Protein AF-A0A2M8AM22-F1 (afdb_monomer)

Radius of gyration: 15.18 Å; Cα contacts (8 Å, |Δi|>4): 333; chains: 1; bounding box: 46×27×34 Å

Mean predicted aligned error: 10.3 Å

Sequence (126 aa):
MGIKNMTTIVRGVGKVRIKGFAKFLSNSPNIDTPMGWNEFTFTGSDSMTSEITGYSVAISNDGNWLVMGAPGNANDDSQNLNRFWGAAYIFNWNGSDWIETQKLTNPLGNINSARYGYSVTINGDG

Solvent-accessible surface area (backbone atoms only — not comparable to full-atom values): 6970 Å² total; per-residue (Å²): 108,70,59,49,57,69,88,57,81,49,71,47,69,50,100,54,72,50,28,11,29,46,33,39,45,45,63,53,98,43,94,87,46,80,72,44,78,48,78,46,76,48,63,59,96,66,48,82,48,17,94,28,31,34,69,16,66,27,59,16,56,66,31,44,36,35,42,33,6,15,19,50,36,44,54,91,88,38,94,51,82,86,29,20,26,13,23,29,34,34,30,38,54,78,57,89,52,76,40,79,77,47,80,45,60,48,92,91,47,92,42,75,68,59,28,27,25,58,72,54,78,55,51,66,87,95

Structure (mmCIF, N/CA/C/O backbone):
data_AF-A0A2M8AM22-F1
#
_entry.id   AF-A0A2M8AM22-F1
#
loop_
_atom_site.group_PDB
_atom_site.id
_atom_site.type_symbol
_atom_site.label_atom_id
_atom_site.label_alt_id
_atom_site.label_comp_id
_atom_site.label_asym_id
_atom_site.label_entity_id
_atom_site.label_seq_id
_atom_site.pdbx_PDB_ins_code
_atom_site.Cartn_x
_atom_site.Cartn_y
_atom_site.Cartn_z
_atom_site.occupancy
_atom_site.B_iso_or_equiv
_atom_site.auth_seq_id
_atom_site.auth_comp_id
_atom_site.auth_asym_id
_atom_site.auth_atom_id
_atom_site.pdbx_PDB_model_num
ATOM 1 N N . MET A 1 1 ? -7.739 -1.539 18.708 1.00 49.41 1 MET A N 1
ATOM 2 C CA . MET A 1 1 ? -9.023 -1.114 18.097 1.00 49.41 1 MET A CA 1
ATOM 3 C C . MET A 1 1 ? -8.818 -1.120 16.588 1.00 49.41 1 MET A C 1
ATOM 5 O O . MET A 1 1 ? -8.136 -0.236 16.098 1.00 49.41 1 MET A O 1
ATOM 9 N N . GLY A 1 2 ? -9.274 -2.163 15.883 1.00 46.47 2 GLY A N 1
ATOM 10 C CA . GLY A 1 2 ? -9.184 -2.212 14.415 1.00 46.47 2 GLY A CA 1
ATOM 11 C C . GLY A 1 2 ? -10.069 -1.124 13.812 1.00 46.47 2 GLY A C 1
ATOM 12 O O . GLY A 1 2 ? -11.165 -0.874 14.322 1.00 46.47 2 GLY A O 1
ATOM 13 N N . ILE A 1 3 ? -9.573 -0.425 12.797 1.00 55.66 3 ILE A N 1
ATOM 14 C CA . ILE A 1 3 ? -10.211 0.781 12.259 1.00 55.66 3 ILE A CA 1
ATOM 15 C C . ILE A 1 3 ? -11.335 0.353 11.308 1.00 55.66 3 ILE A C 1
ATOM 17 O O . ILE A 1 3 ? -11.172 0.345 10.094 1.00 55.66 3 ILE A O 1
ATOM 21 N N . LYS A 1 4 ? -12.476 -0.063 11.864 1.00 48.16 4 LYS A N 1
ATOM 22 C CA . LYS A 1 4 ? -13.653 -0.475 11.085 1.00 48.16 4 LYS A CA 1
ATOM 23 C C . LYS A 1 4 ? -14.376 0.738 10.484 1.00 48.16 4 LYS A C 1
ATOM 25 O O . LYS A 1 4 ? -14.506 1.764 11.149 1.00 48.16 4 LYS A O 1
ATOM 30 N N . ASN A 1 5 ? -14.934 0.564 9.282 1.00 45.91 5 ASN A N 1
ATOM 31 C CA . ASN A 1 5 ? -15.826 1.502 8.581 1.00 45.91 5 ASN A CA 1
ATOM 32 C C . ASN A 1 5 ? -15.180 2.844 8.194 1.00 45.91 5 ASN A C 1
ATOM 34 O O . ASN A 1 5 ? -15.493 3.892 8.758 1.00 45.91 5 ASN A O 1
ATOM 38 N N . MET A 1 6 ? -14.301 2.810 7.196 1.00 52.88 6 MET A N 1
ATOM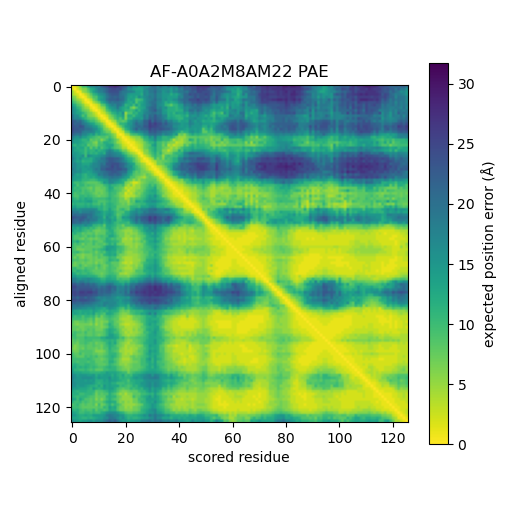 39 C CA . MET A 1 6 ? -13.664 3.995 6.630 1.00 52.88 6 MET A CA 1
ATOM 40 C C . MET A 1 6 ? -14.327 4.456 5.325 1.00 52.88 6 MET A C 1
ATOM 42 O O . MET A 1 6 ? -14.424 3.684 4.378 1.00 52.88 6 MET A O 1
ATOM 46 N N . THR A 1 7 ? -14.697 5.739 5.245 1.00 45.72 7 THR A N 1
ATOM 47 C CA . THR A 1 7 ? -15.311 6.340 4.040 1.00 45.72 7 THR A CA 1
ATOM 48 C C . THR A 1 7 ? -14.306 7.105 3.159 1.00 45.72 7 THR A C 1
ATOM 50 O O . THR A 1 7 ? -14.541 7.245 1.963 1.00 45.72 7 THR A O 1
ATOM 53 N N . THR A 1 8 ? -13.160 7.562 3.697 1.00 44.81 8 THR A N 1
ATOM 54 C CA . THR A 1 8 ? -12.187 8.375 2.931 1.00 44.81 8 THR A CA 1
ATOM 55 C C . THR A 1 8 ? -10.751 8.227 3.443 1.00 44.81 8 THR A C 1
ATOM 57 O O . THR A 1 8 ? -10.481 8.514 4.607 1.00 44.81 8 THR A O 1
ATOM 60 N N . ILE A 1 9 ? -9.817 7.862 2.557 1.00 54.12 9 ILE A N 1
ATOM 61 C CA . ILE A 1 9 ? -8.362 7.897 2.795 1.00 54.12 9 ILE A CA 1
ATOM 62 C C . ILE A 1 9 ? -7.810 9.215 2.236 1.00 54.12 9 ILE A C 1
ATOM 64 O O . ILE A 1 9 ? -7.908 9.458 1.033 1.00 54.12 9 ILE A O 1
ATOM 68 N N . VAL A 1 10 ? -7.193 10.051 3.078 1.00 51.50 10 VAL A N 1
ATOM 69 C CA . VAL A 1 10 ? -6.442 11.238 2.617 1.00 51.50 10 VAL A CA 1
ATOM 70 C C . VAL A 1 10 ? -4.942 10.950 2.700 1.00 51.50 10 VAL A C 1
ATOM 72 O O . VAL A 1 10 ? -4.440 10.521 3.741 1.00 51.50 10 VAL A O 1
ATOM 75 N N . ARG A 1 11 ? -4.242 11.162 1.579 1.00 57.81 11 ARG A N 1
ATOM 76 C CA . ARG A 1 11 ? -2.803 10.907 1.395 1.00 57.81 11 ARG A CA 1
ATOM 77 C C . ARG A 1 11 ? -1.979 12.149 1.747 1.00 57.81 11 ARG A C 1
ATOM 79 O O . ARG A 1 11 ? -2.452 13.269 1.555 1.00 57.81 11 ARG A O 1
ATOM 86 N N . GLY A 1 12 ? -0.728 11.964 2.165 1.00 48.22 12 GLY A N 1
ATOM 87 C CA . GLY A 1 12 ? 0.272 13.032 2.120 1.00 48.22 12 GLY A CA 1
ATOM 88 C C . GLY A 1 12 ? 1.656 12.634 2.641 1.00 48.22 12 GLY A C 1
ATOM 89 O O . GLY A 1 12 ? 1.900 11.484 3.003 1.00 48.22 12 GLY A O 1
ATOM 90 N N . VAL A 1 13 ? 2.568 13.610 2.638 1.00 51.78 13 VAL A N 1
ATOM 91 C CA . VAL A 1 13 ? 3.988 13.463 2.999 1.00 51.78 13 VAL A CA 1
ATOM 92 C C . VAL A 1 13 ? 4.247 14.144 4.349 1.00 51.78 13 VAL A C 1
ATOM 94 O O . VAL A 1 13 ? 3.898 15.313 4.531 1.00 51.78 13 VAL A O 1
ATOM 97 N N . GLY A 1 14 ? 4.812 13.418 5.321 1.00 41.84 14 GLY A N 1
ATOM 98 C CA . GLY A 1 14 ? 5.080 13.939 6.668 1.00 41.84 14 GLY A CA 1
ATOM 99 C C . GLY A 1 14 ? 6.285 14.893 6.738 1.00 41.84 14 GLY A C 1
ATOM 100 O O . GLY A 1 14 ? 7.147 14.898 5.865 1.00 41.84 14 GLY A O 1
ATOM 101 N N . LYS A 1 15 ? 6.399 15.676 7.828 1.00 37.91 15 LYS A N 1
ATOM 102 C CA . LYS A 1 15 ? 7.525 16.612 8.087 1.00 37.91 15 LYS A CA 1
ATOM 103 C C . LYS A 1 15 ? 8.903 15.933 8.228 1.00 37.91 15 LYS A C 1
ATOM 105 O O . LYS A 1 15 ? 9.923 16.616 8.178 1.00 37.91 15 LYS A O 1
ATOM 110 N N . VAL A 1 16 ? 8.949 14.611 8.410 1.00 36.56 16 VAL A N 1
ATOM 111 C CA . VAL A 1 16 ? 10.180 13.807 8.464 1.00 36.56 16 VAL A CA 1
ATOM 112 C C . VAL A 1 16 ? 10.315 13.063 7.138 1.00 36.56 16 VAL A C 1
ATOM 114 O O . VAL A 1 16 ? 9.445 12.265 6.798 1.00 36.56 16 VAL A O 1
ATOM 117 N N . ARG A 1 17 ? 11.415 13.315 6.413 1.00 41.50 17 ARG A N 1
ATOM 118 C CA . ARG A 1 17 ? 11.651 12.942 5.001 1.00 41.50 17 ARG A CA 1
ATOM 119 C C . ARG A 1 17 ? 11.703 11.435 4.679 1.00 41.50 17 ARG A C 1
ATOM 121 O O . ARG A 1 17 ? 12.170 11.064 3.602 1.00 41.50 17 ARG A O 1
ATOM 128 N N . ILE A 1 18 ? 11.189 10.569 5.550 1.00 45.81 18 ILE A N 1
ATOM 129 C CA . ILE A 1 18 ? 11.243 9.105 5.408 1.00 45.81 18 ILE A CA 1
ATOM 130 C C . ILE A 1 18 ? 9.862 8.433 5.563 1.00 45.81 18 ILE A C 1
ATOM 132 O O . ILE A 1 18 ? 9.754 7.233 5.355 1.00 45.81 18 ILE A O 1
ATOM 136 N N . LYS A 1 19 ? 8.788 9.166 5.910 1.00 51.66 19 LYS A N 1
ATOM 137 C CA . LYS A 1 19 ? 7.494 8.547 6.260 1.00 51.66 19 LYS A CA 1
ATOM 138 C C . LYS A 1 19 ? 6.331 9.013 5.376 1.00 51.66 19 LYS A C 1
ATOM 140 O O . LYS A 1 19 ? 6.087 10.216 5.264 1.00 51.66 19 LYS A O 1
ATOM 145 N N . GLY A 1 20 ? 5.594 8.059 4.803 1.00 55.34 20 GLY A N 1
ATOM 146 C CA . GLY A 1 20 ? 4.268 8.294 4.225 1.00 55.34 20 GLY A CA 1
ATOM 147 C C . GLY A 1 20 ? 3.200 8.278 5.323 1.00 55.34 20 GLY A C 1
ATOM 148 O O . GLY A 1 20 ? 3.385 7.655 6.369 1.00 55.34 20 GLY A O 1
ATOM 149 N N . PHE A 1 21 ? 2.074 8.961 5.131 1.00 58.88 21 PHE A N 1
ATOM 150 C CA . PHE A 1 21 ? 0.958 8.872 6.077 1.00 58.88 21 PHE A CA 1
ATOM 151 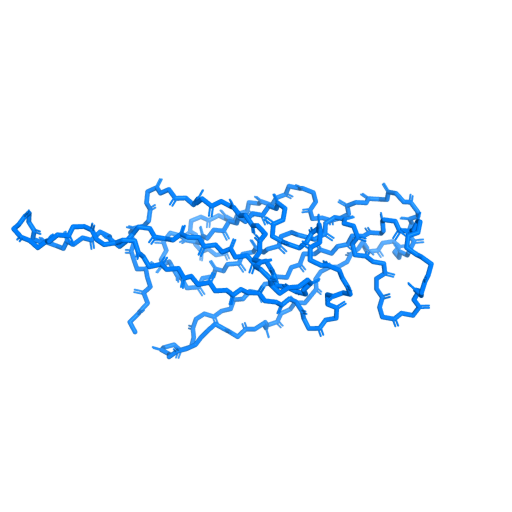C C . PHE A 1 21 ? -0.355 8.548 5.374 1.00 58.88 21 PHE A C 1
ATOM 153 O O . PHE A 1 21 ? -0.579 8.925 4.222 1.00 58.88 21 PHE A O 1
ATOM 160 N N . ALA A 1 22 ? -1.239 7.873 6.104 1.00 61.38 22 ALA A N 1
ATOM 161 C CA . ALA A 1 22 ? -2.630 7.712 5.727 1.00 61.38 22 ALA A CA 1
ATOM 162 C C . ALA A 1 22 ? -3.505 8.263 6.857 1.00 61.38 22 ALA A C 1
ATOM 164 O O . ALA A 1 22 ? -3.351 7.915 8.030 1.00 61.38 22 ALA A O 1
ATOM 165 N N . LYS A 1 23 ? -4.408 9.176 6.497 1.00 61.31 23 LYS A N 1
ATOM 166 C CA . LYS A 1 23 ? -5.412 9.711 7.417 1.00 61.31 23 LYS A CA 1
ATOM 167 C C . LYS A 1 23 ? -6.697 8.934 7.263 1.00 61.31 23 LYS A C 1
ATOM 169 O O . LYS A 1 23 ? -7.185 8.751 6.146 1.00 61.31 23 LYS A O 1
ATOM 174 N N . PHE A 1 24 ? -7.238 8.532 8.401 1.00 62.16 24 PHE A N 1
ATOM 175 C CA . PHE A 1 24 ? -8.430 7.721 8.493 1.00 62.16 24 PHE A CA 1
ATOM 176 C C . PHE A 1 24 ? -9.492 8.462 9.300 1.00 62.16 24 PHE A C 1
ATOM 178 O O . PHE A 1 24 ? -9.237 8.920 10.416 1.00 62.16 24 PHE A O 1
ATOM 185 N N . LEU A 1 25 ? -10.693 8.593 8.740 1.00 58.69 25 LEU A N 1
ATOM 186 C CA . LEU A 1 25 ? -11.848 9.052 9.503 1.00 58.69 25 LEU A CA 1
ATOM 187 C C . LEU A 1 25 ? -12.385 7.865 10.299 1.00 58.69 25 LEU A C 1
ATOM 189 O O . LEU A 1 25 ? -12.766 6.857 9.705 1.00 58.69 25 LEU A O 1
ATOM 193 N N . SER A 1 26 ? -12.412 7.974 11.627 1.00 55.34 26 SER A N 1
ATOM 194 C CA . SER A 1 26 ? -13.137 6.991 12.434 1.00 55.34 26 SER A CA 1
ATOM 195 C C . SER A 1 26 ? -14.629 7.304 12.382 1.00 55.34 26 SER A C 1
ATOM 197 O O . SER A 1 26 ? -15.048 8.387 12.796 1.00 55.34 26 SER A O 1
ATOM 199 N N . ASN A 1 27 ? -15.432 6.368 11.871 1.00 52.25 27 ASN A N 1
ATOM 200 C CA . ASN A 1 27 ? -16.876 6.434 12.052 1.00 52.25 27 ASN A CA 1
ATOM 201 C C . ASN A 1 27 ? -17.183 6.206 13.529 1.00 52.25 27 ASN A C 1
ATOM 203 O O . ASN A 1 27 ? -16.791 5.184 14.098 1.00 52.25 27 ASN A O 1
ATOM 207 N N . SER A 1 28 ? -17.897 7.147 14.140 1.00 51.47 28 SER A N 1
ATOM 208 C CA . SER A 1 28 ? -18.405 6.931 15.483 1.00 51.47 28 SER A CA 1
ATOM 209 C C . SER A 1 28 ? -19.770 6.242 15.423 1.00 51.47 28 SER A C 1
ATOM 211 O O . SER A 1 28 ? -20.616 6.666 14.635 1.00 51.47 28 SER A O 1
ATOM 213 N N . PRO A 1 29 ? -20.029 5.198 16.232 1.00 53.91 29 PRO A N 1
ATOM 214 C CA . PRO A 1 29 ? -21.333 4.535 16.261 1.00 53.91 29 PRO A CA 1
ATOM 215 C C . PRO A 1 29 ? -22.457 5.428 16.815 1.00 53.91 29 PRO A C 1
ATOM 217 O O . PRO A 1 29 ? -23.623 5.077 16.669 1.00 53.91 29 PRO A O 1
ATOM 220 N N . ASN A 1 30 ? -22.125 6.574 17.425 1.00 51.88 30 ASN A N 1
A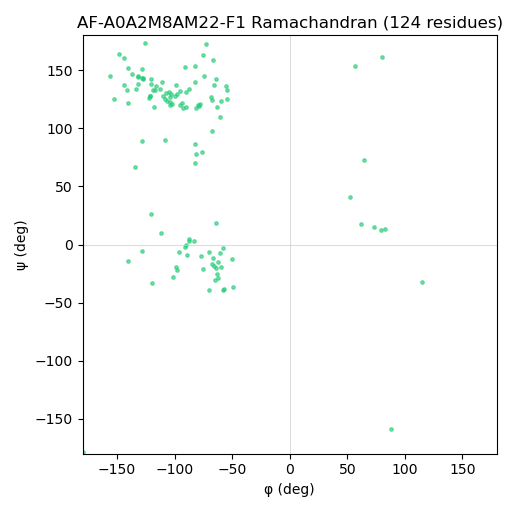TOM 221 C CA . ASN A 1 30 ? -23.079 7.551 17.946 1.00 51.88 30 ASN A CA 1
ATOM 222 C C . ASN A 1 30 ? -22.917 8.908 17.247 1.00 51.88 30 ASN A C 1
ATOM 224 O O . ASN A 1 30 ? -21.810 9.443 17.166 1.00 51.88 30 ASN A O 1
ATOM 228 N N . ILE A 1 31 ? -24.036 9.498 16.816 1.00 55.94 31 ILE A N 1
ATOM 229 C CA . ILE A 1 31 ? -24.070 10.811 16.148 1.00 55.94 31 ILE A CA 1
ATOM 230 C C . ILE A 1 31 ? -23.599 11.965 17.055 1.00 55.94 31 ILE A C 1
ATOM 232 O O . ILE A 1 31 ? -23.147 12.990 16.556 1.00 55.94 31 ILE A O 1
ATOM 236 N N . ASP A 1 32 ? -23.620 11.757 18.377 1.00 56.78 32 ASP A N 1
ATOM 237 C CA . ASP A 1 32 ? -23.218 12.743 19.393 1.00 56.78 32 ASP A CA 1
ATOM 238 C C . ASP A 1 32 ? -21.726 12.696 19.755 1.00 56.78 32 ASP A C 1
ATOM 240 O O . ASP A 1 32 ? -21.213 13.559 20.468 1.00 56.78 32 ASP A O 1
ATOM 244 N N . THR A 1 33 ? -21.002 11.685 19.277 1.00 56.94 33 THR A N 1
ATOM 245 C CA . THR A 1 33 ? -19.546 11.602 19.452 1.00 56.94 33 THR A CA 1
ATOM 246 C C . THR A 1 33 ? -18.860 12.206 18.230 1.00 56.94 33 THR A C 1
ATOM 248 O O . THR A 1 33 ? -19.104 11.722 17.122 1.00 56.94 33 THR A O 1
ATOM 251 N N . PRO A 1 34 ? -18.009 13.239 18.393 1.00 55.03 34 PRO A N 1
ATOM 252 C CA . PRO A 1 34 ? -17.371 13.907 17.267 1.00 55.03 34 PRO A CA 1
ATOM 253 C C . PRO A 1 34 ? -16.630 12.906 16.381 1.00 55.03 34 PRO A C 1
ATOM 255 O O . PRO A 1 34 ? -15.772 12.161 16.856 1.00 55.03 34 PRO A O 1
ATOM 258 N N . MET A 1 35 ? -16.952 12.904 15.087 1.00 61.62 35 MET A N 1
ATOM 259 C CA . MET A 1 35 ? -16.180 12.171 14.089 1.00 61.62 35 MET A CA 1
ATOM 260 C C . MET A 1 35 ? -14.750 12.723 14.085 1.00 61.62 35 MET A C 1
ATOM 262 O O . MET A 1 35 ? -14.513 13.870 13.704 1.00 61.62 35 MET A O 1
ATOM 266 N N . GLY A 1 36 ? -13.806 11.919 14.570 1.00 61.22 36 GLY A N 1
ATOM 267 C CA . GLY A 1 36 ? -12.400 12.285 14.685 1.00 61.22 36 GLY A CA 1
ATOM 268 C C . GLY A 1 36 ? -11.577 11.740 13.524 1.00 61.22 36 GLY A C 1
ATOM 269 O O . GLY A 1 36 ? -11.727 10.578 13.127 1.00 61.22 36 GLY A O 1
ATOM 270 N N . TRP A 1 37 ? -10.675 12.569 13.000 1.00 61.03 37 TRP A N 1
ATOM 271 C CA . TRP A 1 37 ? -9.599 12.107 12.128 1.00 61.03 37 TRP A CA 1
ATOM 272 C C . TRP A 1 37 ? -8.502 11.478 12.980 1.00 61.03 37 TRP A C 1
ATOM 274 O O . TRP A 1 37 ? -7.906 12.154 13.817 1.00 61.03 37 TRP A O 1
ATOM 284 N N . ASN A 1 38 ? -8.209 10.205 12.732 1.00 64.75 38 ASN A N 1
ATOM 285 C CA . ASN A 1 38 ? -7.006 9.562 13.238 1.00 64.75 38 ASN A CA 1
ATOM 286 C C . ASN A 1 38 ? -5.948 9.575 12.130 1.00 64.75 38 ASN A C 1
ATOM 288 O O . ASN A 1 38 ? -6.210 9.195 10.987 1.00 64.75 38 ASN A O 1
ATOM 292 N N . GLU A 1 39 ? -4.745 10.032 12.457 1.00 67.56 39 GLU A N 1
ATOM 293 C CA . GLU A 1 39 ? -3.609 10.030 11.540 1.00 67.56 39 GLU A CA 1
ATOM 294 C C . GLU A 1 39 ? -2.687 8.868 11.894 1.00 67.56 39 GLU A C 1
ATOM 296 O O . GLU A 1 39 ? -2.168 8.801 13.006 1.00 67.56 39 GLU A O 1
ATOM 301 N N . PHE A 1 40 ? -2.473 7.963 10.939 1.00 68.75 40 PHE A N 1
ATOM 302 C CA . PHE A 1 40 ? -1.506 6.884 11.075 1.00 68.75 40 PHE A CA 1
ATOM 303 C C . PHE A 1 40 ? -0.367 7.109 10.089 1.00 68.75 40 PHE A C 1
ATOM 305 O O . PHE A 1 40 ? -0.561 7.428 8.914 1.00 68.75 40 PHE A O 1
ATOM 312 N N . THR A 1 41 ? 0.854 6.964 10.587 1.00 70.56 41 THR A N 1
ATOM 313 C CA . THR A 1 41 ? 2.060 7.088 9.774 1.00 70.56 41 THR A CA 1
ATOM 314 C C . THR A 1 41 ? 2.590 5.696 9.484 1.00 70.56 41 THR A C 1
ATOM 316 O O . THR A 1 41 ? 2.788 4.908 10.404 1.00 70.56 41 THR A O 1
ATOM 319 N N . PHE A 1 42 ? 2.849 5.418 8.213 1.00 71.69 42 PHE A N 1
ATOM 320 C CA . PHE A 1 42 ? 3.330 4.128 7.742 1.00 71.69 42 PHE A CA 1
ATOM 321 C C . PHE A 1 42 ? 4.669 4.330 7.047 1.00 71.69 42 PHE A C 1
ATOM 323 O O . PHE A 1 42 ? 4.924 5.334 6.379 1.00 71.69 42 PHE A O 1
ATOM 330 N N . THR A 1 43 ? 5.582 3.392 7.225 1.00 69.88 43 THR A N 1
ATOM 331 C CA . THR A 1 43 ? 6.899 3.461 6.598 1.00 69.88 43 THR A CA 1
ATOM 332 C C . THR A 1 43 ? 7.246 2.063 6.152 1.00 69.88 43 THR A C 1
ATOM 334 O O . THR A 1 43 ? 7.227 1.154 6.975 1.00 69.88 43 THR A O 1
ATOM 337 N N . GLY A 1 44 ? 7.496 1.902 4.853 1.00 67.44 44 GLY A N 1
ATOM 338 C CA . GLY A 1 44 ? 8.009 0.644 4.330 1.00 67.44 44 GLY A CA 1
ATOM 339 C C . GLY A 1 44 ? 9.397 0.366 4.901 1.00 67.44 44 GLY A C 1
ATOM 340 O O . GLY A 1 44 ? 10.184 1.303 5.059 1.00 67.44 44 GLY A O 1
ATOM 341 N N . SER A 1 45 ? 9.682 -0.898 5.195 1.00 75.19 45 SER A N 1
ATOM 342 C CA . SER A 1 45 ? 10.911 -1.377 5.843 1.00 75.19 45 SER A CA 1
ATOM 343 C C . SER A 1 45 ? 12.204 -0.842 5.213 1.00 75.19 45 SER A C 1
ATOM 345 O O . SER A 1 45 ? 13.130 -0.492 5.939 1.00 75.19 45 SER A O 1
ATOM 347 N N . ASP A 1 46 ? 12.233 -0.696 3.887 1.00 70.81 46 ASP A N 1
ATOM 348 C CA . ASP A 1 46 ? 13.362 -0.170 3.106 1.00 70.81 46 ASP A CA 1
ATOM 349 C C . ASP A 1 46 ? 12.994 1.084 2.289 1.00 70.81 46 ASP A C 1
ATOM 351 O O . ASP A 1 46 ? 13.555 1.377 1.229 1.00 70.81 46 ASP A O 1
ATOM 355 N N . SER A 1 47 ? 11.990 1.833 2.746 1.00 65.75 47 SER A N 1
ATOM 356 C CA . SER A 1 47 ? 11.570 3.071 2.092 1.00 65.75 47 SER A CA 1
ATOM 357 C C . SER A 1 47 ? 12.662 4.141 2.214 1.00 65.75 47 SER A C 1
ATOM 359 O O . SER A 1 47 ? 12.734 4.857 3.211 1.00 65.75 47 SER A O 1
ATOM 361 N N . MET A 1 48 ? 13.475 4.299 1.169 1.00 60.59 48 MET A N 1
ATOM 362 C CA . MET A 1 48 ? 14.608 5.233 1.174 1.00 60.59 48 MET A CA 1
ATOM 363 C C . MET A 1 48 ? 14.229 6.715 1.021 1.00 60.59 48 MET A C 1
ATOM 365 O O . MET A 1 48 ? 15.014 7.580 1.409 1.00 60.59 48 MET A O 1
ATOM 369 N N . THR A 1 49 ? 13.046 7.053 0.491 1.00 56.03 49 THR A N 1
ATOM 370 C CA . THR A 1 49 ? 12.616 8.455 0.336 1.00 56.03 49 THR A CA 1
ATOM 371 C C . THR A 1 49 ? 11.122 8.646 0.630 1.00 56.03 49 THR A C 1
ATOM 373 O O . THR A 1 49 ? 10.268 7.909 0.146 1.00 56.03 49 THR A O 1
ATOM 376 N N . SER A 1 50 ? 10.774 9.665 1.426 1.00 55.34 50 SER A N 1
ATOM 377 C CA . SER A 1 50 ? 9.362 10.029 1.697 1.00 55.34 50 SER A CA 1
ATOM 378 C C . SER A 1 50 ? 8.603 10.580 0.499 1.00 55.34 50 SER A C 1
ATOM 380 O O . SER A 1 50 ? 7.379 10.635 0.540 1.00 55.34 50 SER A O 1
ATOM 382 N N . GLU A 1 51 ? 9.299 11.007 -0.554 1.00 51.22 51 GLU A N 1
ATOM 383 C CA . GLU A 1 51 ? 8.681 11.715 -1.682 1.00 51.22 51 GLU A CA 1
ATOM 384 C C . GLU A 1 51 ? 7.783 10.806 -2.541 1.00 51.22 51 GLU A C 1
ATOM 386 O O . GLU A 1 51 ? 7.101 11.269 -3.451 1.00 51.22 51 GLU A O 1
ATOM 391 N N . ILE A 1 52 ? 7.768 9.503 -2.253 1.00 61.47 52 ILE A N 1
ATOM 392 C CA . ILE A 1 52 ? 7.193 8.467 -3.116 1.00 61.47 52 ILE A CA 1
ATOM 393 C C . ILE A 1 52 ? 6.445 7.369 -2.351 1.00 61.47 52 ILE A C 1
ATOM 395 O O . ILE A 1 52 ? 5.707 6.626 -2.986 1.00 61.47 52 ILE A O 1
ATOM 399 N N . THR A 1 53 ? 6.603 7.252 -1.030 1.00 64.56 53 THR A N 1
ATOM 400 C CA . THR A 1 53 ? 5.948 6.222 -0.203 1.00 64.56 53 THR A CA 1
ATOM 401 C C . THR A 1 53 ? 4.607 6.736 0.308 1.00 64.56 53 THR A C 1
ATOM 403 O O . THR A 1 53 ? 4.519 7.852 0.812 1.00 64.56 53 THR A O 1
ATOM 406 N N . GLY A 1 54 ? 3.542 5.944 0.159 1.00 70.44 54 GLY A N 1
ATOM 407 C CA . GLY A 1 54 ? 2.173 6.422 0.396 1.00 70.44 54 GLY A CA 1
ATOM 408 C C . GLY A 1 54 ? 1.574 7.159 -0.805 1.00 70.44 54 GLY A C 1
ATOM 409 O O . GLY A 1 54 ? 0.530 7.800 -0.674 1.00 70.44 54 GLY A O 1
ATOM 410 N N . TYR A 1 55 ? 2.203 7.051 -1.985 1.00 78.19 55 TYR A N 1
ATOM 411 C CA . TYR A 1 55 ? 1.683 7.619 -3.233 1.00 78.19 55 TYR A CA 1
ATOM 412 C C . TYR A 1 55 ? 0.288 7.082 -3.554 1.00 78.19 55 TYR A C 1
ATOM 414 O O . TYR A 1 55 ? -0.585 7.820 -4.011 1.00 78.19 55 TYR A O 1
ATOM 422 N N . SER A 1 56 ? 0.067 5.799 -3.272 1.00 83.44 56 SER A N 1
ATOM 423 C CA . SER A 1 56 ? -1.233 5.147 -3.323 1.00 8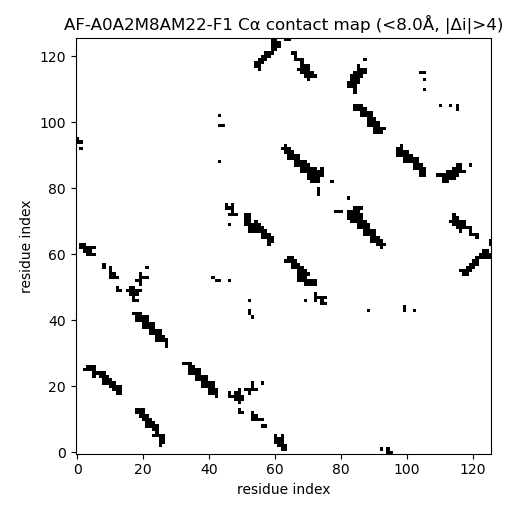3.44 56 SER A CA 1
ATOM 424 C C . SER A 1 56 ? -1.456 4.340 -2.046 1.00 83.44 56 SER A C 1
ATOM 426 O O . SER A 1 56 ? -0.509 3.817 -1.464 1.00 83.44 56 SER A O 1
ATOM 428 N N . VAL A 1 57 ? -2.697 4.303 -1.564 1.00 84.19 57 VAL A N 1
ATOM 429 C CA . VAL A 1 57 ? -3.078 3.569 -0.351 1.00 84.19 57 VAL A CA 1
ATOM 430 C C . VAL A 1 57 ? -4.471 2.989 -0.560 1.00 84.19 57 VAL A C 1
ATOM 432 O O . VAL A 1 57 ? -5.345 3.690 -1.077 1.00 84.19 57 VAL A O 1
ATOM 435 N N . ALA A 1 58 ? -4.665 1.740 -0.148 1.00 86.38 58 ALA A N 1
ATOM 436 C CA . ALA A 1 58 ? -5.955 1.066 -0.088 1.00 86.38 58 ALA A CA 1
ATOM 437 C C . ALA A 1 58 ? -6.064 0.289 1.231 1.00 86.38 58 ALA A C 1
ATOM 439 O O . ALA A 1 58 ? -5.055 -0.201 1.733 1.00 86.38 58 ALA A O 1
ATOM 440 N N . ILE A 1 59 ? -7.267 0.195 1.791 1.00 83.81 59 ILE A N 1
ATOM 441 C CA . ILE A 1 59 ? -7.555 -0.537 3.030 1.00 83.81 59 ILE A CA 1
ATOM 442 C C . ILE A 1 59 ? -8.714 -1.503 2.776 1.00 83.81 59 ILE A C 1
ATOM 444 O O . ILE A 1 59 ? -9.622 -1.169 2.011 1.00 83.81 59 ILE A O 1
ATOM 448 N N . SER A 1 60 ? -8.670 -2.692 3.373 1.00 85.94 60 SER A N 1
ATOM 449 C CA . SER A 1 60 ? -9.771 -3.655 3.318 1.00 85.94 60 SER A CA 1
ATOM 450 C C . SER A 1 60 ? -10.994 -3.125 4.069 1.00 85.94 60 SER A C 1
ATOM 452 O O . SER A 1 60 ? -10.894 -2.264 4.948 1.00 85.94 60 SER A O 1
ATOM 454 N N . ASN A 1 61 ? -12.172 -3.658 3.743 1.00 81.69 61 ASN A N 1
ATOM 455 C CA . ASN A 1 61 ? -13.432 -3.193 4.325 1.00 81.69 61 ASN A CA 1
ATOM 456 C C . ASN A 1 61 ? -13.515 -3.457 5.842 1.00 81.69 61 ASN A C 1
ATOM 458 O O . ASN A 1 61 ? -14.128 -2.693 6.589 1.00 81.69 61 ASN A O 1
ATOM 462 N N . ASP A 1 62 ? -12.865 -4.525 6.308 1.00 80.31 62 ASP A N 1
ATOM 463 C CA . ASP A 1 62 ? -12.756 -4.859 7.729 1.00 80.31 62 ASP A CA 1
ATOM 464 C C . ASP A 1 62 ? -11.728 -4.001 8.493 1.00 80.31 62 ASP A C 1
ATOM 466 O O . ASP A 1 62 ? -11.702 -4.034 9.727 1.00 80.31 62 ASP A O 1
ATOM 470 N N . GLY A 1 63 ? -10.919 -3.211 7.777 1.00 80.31 63 GLY A N 1
ATOM 471 C CA . GLY A 1 63 ? -9.897 -2.335 8.337 1.00 80.31 63 GLY A CA 1
ATOM 472 C C . GLY A 1 63 ? -8.660 -3.055 8.874 1.00 80.31 63 GLY A C 1
ATOM 473 O O . GLY A 1 63 ? -7.909 -2.445 9.636 1.00 80.31 63 GLY A O 1
ATOM 474 N N . ASN A 1 64 ? -8.452 -4.330 8.526 1.00 86.06 64 ASN A N 1
ATOM 475 C CA . ASN A 1 64 ? -7.330 -5.130 9.030 1.00 86.06 64 ASN A CA 1
ATOM 476 C C . ASN A 1 64 ? -6.148 -5.215 8.061 1.00 86.06 64 ASN A C 1
ATOM 478 O O . ASN A 1 64 ? -5.039 -5.519 8.498 1.00 86.06 64 ASN A O 1
ATOM 482 N N . TRP A 1 65 ? -6.362 -4.937 6.775 1.00 88.88 65 TRP A N 1
ATOM 483 C CA . TRP A 1 65 ? -5.328 -4.964 5.749 1.00 88.88 65 TRP A CA 1
ATOM 484 C C . TRP A 1 65 ? -5.178 -3.609 5.091 1.00 88.88 65 TRP A C 1
ATOM 486 O O . TRP A 1 65 ? -6.160 -2.955 4.748 1.00 88.88 65 TRP A O 1
ATOM 496 N N . LEU A 1 66 ? -3.933 -3.208 4.869 1.00 87.81 66 LEU A N 1
ATOM 497 C CA . LEU A 1 66 ? -3.598 -1.987 4.159 1.00 87.81 66 LEU A CA 1
ATOM 498 C C . LEU A 1 66 ? -2.512 -2.265 3.133 1.00 87.81 66 LEU A C 1
ATOM 500 O O . LEU A 1 66 ? -1.495 -2.878 3.444 1.00 87.81 66 LEU A O 1
ATOM 504 N N . VAL A 1 67 ? -2.704 -1.757 1.921 1.00 88.50 67 VAL A N 1
ATOM 505 C CA . VAL A 1 67 ? -1.687 -1.759 0.874 1.00 88.50 67 VAL A CA 1
ATOM 506 C C . VAL A 1 67 ? -1.217 -0.333 0.656 1.00 88.50 67 VAL A C 1
ATOM 508 O O . VAL A 1 67 ? -2.022 0.568 0.422 1.00 88.50 67 VAL A O 1
ATOM 511 N N . MET A 1 68 ? 0.094 -0.132 0.705 1.00 87.69 68 MET A N 1
ATOM 512 C CA . MET A 1 68 ? 0.750 1.145 0.465 1.00 87.69 68 MET A CA 1
ATOM 513 C C . MET A 1 68 ? 1.678 1.049 -0.739 1.00 87.69 68 MET A C 1
ATOM 515 O O . MET A 1 68 ? 2.660 0.317 -0.719 1.00 87.69 68 MET A O 1
ATOM 519 N N . GLY A 1 69 ? 1.408 1.836 -1.769 1.00 86.81 69 GLY A N 1
ATOM 520 C CA . GLY A 1 69 ? 2.270 1.977 -2.929 1.00 86.81 69 GLY A CA 1
ATOM 521 C C . GLY A 1 69 ? 3.422 2.956 -2.711 1.00 86.81 69 GLY A C 1
ATOM 522 O O . GLY A 1 69 ? 3.251 4.039 -2.139 1.00 86.81 69 GLY A O 1
ATOM 523 N N . ALA A 1 70 ? 4.589 2.578 -3.224 1.00 85.44 70 ALA A N 1
ATOM 524 C CA . ALA A 1 70 ? 5.819 3.354 -3.239 1.00 85.44 70 ALA A CA 1
ATOM 525 C C . ALA A 1 70 ? 6.488 3.302 -4.631 1.00 85.44 70 ALA A C 1
ATOM 527 O O . ALA A 1 70 ? 7.568 2.727 -4.776 1.00 85.44 70 ALA A O 1
ATOM 528 N N . PRO A 1 71 ? 5.876 3.884 -5.684 1.00 84.94 71 PRO A N 1
ATOM 529 C CA . PRO A 1 71 ? 6.325 3.756 -7.075 1.00 84.94 71 PRO A CA 1
ATOM 530 C C . PRO A 1 71 ? 7.732 4.265 -7.357 1.00 84.94 71 PRO A C 1
ATOM 532 O O . PRO A 1 71 ? 8.315 3.907 -8.375 1.00 84.94 71 PRO A O 1
ATOM 535 N N . GLY A 1 72 ? 8.291 5.109 -6.500 1.00 78.25 72 GLY A N 1
ATOM 536 C CA . GLY A 1 72 ? 9.657 5.557 -6.698 1.00 78.25 72 GLY A CA 1
ATOM 537 C C . GLY A 1 72 ? 10.718 4.705 -6.012 1.00 78.25 72 GLY A C 1
ATOM 538 O O . GLY A 1 72 ? 11.885 5.069 -6.108 1.00 78.25 72 GLY A O 1
ATOM 539 N N . ASN A 1 73 ? 10.344 3.657 -5.262 1.00 77.44 73 ASN A N 1
ATOM 540 C CA . ASN A 1 73 ? 11.311 2.997 -4.396 1.00 77.44 73 ASN A CA 1
ATOM 541 C C . ASN A 1 73 ? 12.347 2.270 -5.262 1.00 77.44 73 ASN A C 1
ATOM 543 O O . ASN A 1 73 ? 11.993 1.500 -6.154 1.00 77.44 73 ASN A O 1
ATOM 547 N N . ALA A 1 74 ? 13.621 2.552 -5.011 1.00 66.19 74 ALA A N 1
ATOM 548 C CA . ALA A 1 74 ? 14.745 1.997 -5.740 1.00 66.19 74 ALA A CA 1
ATOM 549 C C . ALA A 1 74 ? 15.243 0.655 -5.171 1.00 66.19 74 ALA A C 1
ATOM 551 O O . ALA A 1 74 ? 16.220 0.149 -5.698 1.00 66.19 74 ALA A O 1
ATOM 552 N N . ASN A 1 75 ? 14.587 0.058 -4.162 1.00 65.62 75 ASN A N 1
ATOM 553 C CA . ASN A 1 75 ? 15.058 -1.118 -3.406 1.00 65.62 75 ASN A CA 1
ATOM 554 C C . ASN A 1 75 ? 16.440 -0.907 -2.742 1.00 65.62 75 ASN A C 1
ATOM 556 O O . ASN A 1 75 ? 17.266 -0.132 -3.212 1.00 65.62 75 ASN A O 1
ATOM 560 N N . ASP A 1 76 ? 16.692 -1.636 -1.656 1.00 57.44 76 ASP A N 1
ATOM 561 C CA . ASP A 1 76 ? 17.797 -1.469 -0.685 1.00 57.44 76 ASP A CA 1
ATOM 562 C C . ASP A 1 76 ? 19.246 -1.337 -1.232 1.00 57.44 76 ASP A C 1
ATOM 564 O O . ASP A 1 76 ? 20.151 -0.944 -0.505 1.00 57.44 76 ASP A O 1
ATOM 568 N N . ASP A 1 77 ? 19.498 -1.620 -2.514 1.00 53.28 77 ASP A N 1
ATOM 569 C CA . ASP A 1 77 ? 20.855 -1.693 -3.092 1.00 53.28 77 ASP A CA 1
ATOM 570 C C . ASP A 1 77 ? 21.172 -0.572 -4.105 1.00 53.28 77 ASP A C 1
ATOM 572 O O . ASP A 1 77 ? 22.167 -0.586 -4.831 1.00 53.28 77 ASP A O 1
ATOM 576 N N . SER A 1 78 ? 20.304 0.435 -4.210 1.00 52.66 78 SER A N 1
ATOM 577 C CA . SER A 1 78 ? 20.440 1.489 -5.212 1.00 52.66 78 SER A CA 1
ATOM 578 C C . SER A 1 78 ? 20.372 2.870 -4.569 1.00 52.66 78 SER A C 1
ATOM 580 O O . SER A 1 78 ? 19.338 3.532 -4.598 1.00 52.66 78 SER A O 1
ATOM 582 N N . GLN A 1 79 ? 21.529 3.399 -4.145 1.00 54.88 79 GLN A N 1
ATOM 583 C CA . GLN A 1 79 ? 21.718 4.851 -3.926 1.00 54.88 79 GLN A CA 1
ATOM 584 C C . GLN A 1 79 ? 21.435 5.686 -5.198 1.00 54.88 79 GLN A C 1
ATOM 586 O O . GLN A 1 79 ? 21.498 6.914 -5.198 1.00 54.88 79 GLN A O 1
ATOM 591 N N . ASN A 1 80 ? 21.134 5.024 -6.317 1.00 59.62 80 ASN A N 1
ATOM 592 C CA . ASN A 1 80 ? 20.770 5.636 -7.574 1.00 59.62 80 ASN A CA 1
ATOM 593 C C . ASN A 1 80 ? 19.273 6.002 -7.578 1.00 59.62 80 ASN A C 1
ATOM 595 O O . ASN A 1 80 ? 18.426 5.247 -8.056 1.00 59.62 80 ASN A O 1
ATOM 599 N N . LEU A 1 81 ? 18.962 7.196 -7.064 1.00 57.56 81 LEU A N 1
ATOM 600 C CA . LEU A 1 81 ? 17.607 7.768 -6.971 1.00 57.56 81 LEU A CA 1
ATOM 601 C C . LEU A 1 81 ? 16.896 7.956 -8.329 1.00 57.56 81 LEU A C 1
ATOM 603 O O . LEU A 1 81 ? 15.708 8.255 -8.367 1.00 57.56 81 LEU A O 1
ATOM 607 N N . ASN A 1 82 ? 17.594 7.744 -9.449 1.00 61.00 82 ASN A N 1
ATOM 608 C CA . ASN A 1 82 ? 17.020 7.798 -10.796 1.00 61.00 82 ASN A CA 1
ATOM 609 C C . ASN A 1 82 ? 16.338 6.485 -11.227 1.00 61.00 82 ASN A C 1
ATOM 611 O O . ASN A 1 82 ? 15.890 6.362 -12.369 1.00 61.00 82 ASN A O 1
ATOM 615 N N . ARG A 1 83 ? 16.283 5.478 -10.347 1.00 68.12 83 ARG A N 1
ATOM 616 C CA . ARG A 1 83 ? 15.732 4.153 -10.643 1.00 68.12 83 ARG A CA 1
ATOM 617 C C . ARG A 1 83 ? 14.401 3.949 -9.925 1.00 68.12 83 ARG A C 1
ATOM 619 O O . ARG A 1 83 ? 14.342 3.449 -8.812 1.00 68.12 83 ARG A O 1
ATOM 626 N N . PHE A 1 84 ? 13.311 4.318 -10.594 1.00 75.00 84 PHE A N 1
ATOM 627 C CA . PHE A 1 84 ? 11.950 4.130 -10.081 1.00 75.00 84 PHE A CA 1
ATOM 628 C C . PHE A 1 84 ? 11.439 2.701 -10.350 1.00 75.00 84 PHE A C 1
ATOM 630 O O . PHE A 1 84 ? 10.590 2.491 -11.222 1.00 75.00 84 PHE A O 1
ATOM 637 N N . TRP A 1 85 ? 11.997 1.702 -9.662 1.00 82.81 85 TRP A N 1
ATOM 638 C CA . TRP A 1 85 ? 11.532 0.307 -9.763 1.00 82.81 85 TRP A CA 1
ATOM 639 C C . TRP A 1 85 ? 10.159 0.137 -9.101 1.00 82.81 85 TRP A C 1
ATOM 641 O O . TRP A 1 85 ? 9.258 -0.488 -9.666 1.00 82.81 85 TRP A O 1
ATOM 651 N N . GLY A 1 86 ? 9.977 0.814 -7.971 1.00 84.94 86 GLY A N 1
ATOM 652 C CA . GLY A 1 86 ? 8.753 0.856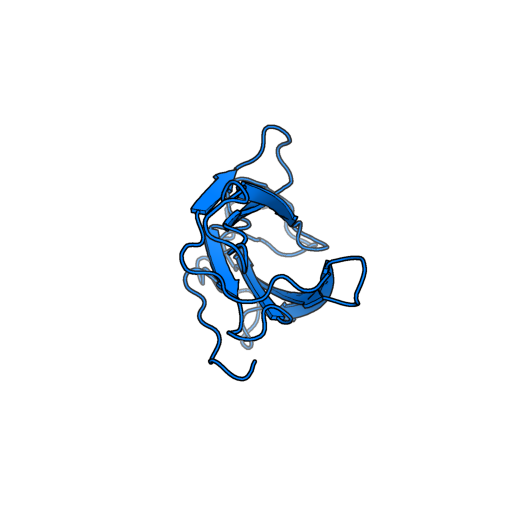 -7.195 1.00 84.94 86 GLY A CA 1
ATOM 653 C C . GLY A 1 86 ? 8.553 -0.372 -6.311 1.00 84.94 86 GLY A C 1
ATOM 654 O O . GLY A 1 86 ? 9.148 -1.430 -6.521 1.00 84.94 86 GLY A O 1
ATOM 655 N N . ALA A 1 87 ? 7.684 -0.221 -5.318 1.00 87.56 87 ALA A N 1
ATOM 656 C CA . ALA A 1 87 ? 7.246 -1.289 -4.432 1.00 87.56 87 ALA A CA 1
ATOM 657 C C . ALA A 1 87 ? 5.796 -1.064 -3.980 1.00 87.56 87 ALA A C 1
ATOM 659 O O . ALA A 1 87 ? 5.266 0.043 -4.076 1.00 87.56 87 ALA A O 1
ATOM 660 N N . ALA A 1 88 ? 5.166 -2.105 -3.448 1.00 89.38 88 ALA A N 1
ATOM 661 C CA . ALA A 1 88 ? 3.975 -1.988 -2.618 1.00 89.38 88 ALA A CA 1
ATOM 662 C C . ALA A 1 88 ? 4.193 -2.748 -1.306 1.00 89.38 88 ALA A C 1
ATOM 664 O O . ALA A 1 88 ? 4.827 -3.796 -1.296 1.00 89.38 88 ALA A O 1
ATOM 665 N N . TYR A 1 89 ? 3.675 -2.225 -0.206 1.00 88.12 89 TYR A N 1
ATOM 666 C CA . TYR A 1 89 ? 3.830 -2.787 1.132 1.00 88.12 89 TYR A CA 1
ATOM 667 C C . TYR A 1 89 ? 2.468 -3.192 1.669 1.00 88.12 89 TYR A C 1
ATOM 669 O O . TYR A 1 89 ? 1.520 -2.411 1.577 1.00 88.12 89 TYR A O 1
ATOM 677 N N . ILE A 1 90 ? 2.379 -4.395 2.225 1.00 91.25 90 ILE A N 1
ATOM 678 C CA . ILE A 1 90 ? 1.167 -4.930 2.839 1.00 91.25 90 ILE A CA 1
ATOM 679 C C . ILE A 1 90 ? 1.330 -4.865 4.350 1.00 91.25 90 ILE A C 1
ATOM 681 O O . ILE A 1 90 ? 2.251 -5.461 4.911 1.00 91.25 90 ILE A O 1
ATOM 685 N N . PHE A 1 91 ? 0.406 -4.182 5.010 1.00 88.19 91 PHE A N 1
ATOM 686 C CA . PHE A 1 91 ? 0.332 -4.080 6.457 1.00 88.19 91 PHE A CA 1
ATOM 687 C C . PHE A 1 91 ? -0.890 -4.826 6.982 1.00 88.19 91 PHE A C 1
ATOM 689 O O . PHE A 1 91 ? -1.973 -4.732 6.402 1.00 88.19 91 PHE A O 1
ATOM 696 N N . ASN A 1 92 ? -0.716 -5.521 8.103 1.00 91.56 92 ASN A N 1
ATOM 697 C CA . ASN A 1 92 ? -1.790 -6.157 8.853 1.00 91.56 92 ASN A CA 1
ATOM 698 C C . ASN A 1 92 ? -1.913 -5.530 10.244 1.00 91.56 92 ASN A C 1
ATOM 700 O O . ASN A 1 92 ? -0.908 -5.281 10.916 1.00 91.56 92 ASN A O 1
ATOM 704 N N . TRP A 1 93 ? -3.142 -5.272 10.677 1.00 87.75 93 TRP A N 1
ATOM 705 C CA . TRP A 1 93 ? -3.421 -4.795 12.023 1.00 87.75 93 TRP A CA 1
ATOM 706 C C . TRP A 1 93 ? -3.439 -5.959 13.019 1.00 87.75 93 TRP A C 1
ATOM 708 O O . TRP A 1 93 ? -4.312 -6.822 12.959 1.00 87.75 93 TRP A O 1
ATOM 718 N N . ASN A 1 94 ? -2.525 -5.953 13.992 1.00 86.19 94 ASN A N 1
ATOM 719 C CA . ASN A 1 94 ? -2.414 -7.037 14.979 1.00 86.19 94 ASN A CA 1
ATOM 720 C C . ASN A 1 94 ? -3.275 -6.830 16.246 1.00 86.19 94 ASN A C 1
ATOM 722 O O . ASN A 1 94 ? -3.247 -7.656 17.156 1.00 86.19 94 ASN A O 1
ATOM 726 N N . GLY A 1 95 ? -4.011 -5.719 16.341 1.00 83.19 95 GLY A N 1
ATOM 727 C CA . GLY A 1 95 ? -4.776 -5.337 17.534 1.00 83.19 95 GLY A CA 1
ATOM 728 C C . GLY A 1 95 ? -4.278 -4.060 18.214 1.00 83.19 95 GLY A C 1
ATOM 729 O O . GLY A 1 95 ? -5.120 -3.303 18.725 1.00 83.19 95 GLY A O 1
ATOM 730 N N . SER A 1 96 ? -2.966 -3.801 18.161 1.00 82.94 96 SER A N 1
ATOM 731 C CA . SER A 1 96 ? -2.293 -2.621 18.728 1.00 82.94 96 SER A CA 1
ATOM 732 C C . SER A 1 96 ? -1.559 -1.774 17.692 1.00 82.94 96 SER A C 1
ATOM 734 O O . SER A 1 96 ? -1.531 -0.557 17.846 1.00 82.94 96 SER A O 1
ATOM 736 N N . ASP A 1 97 ? -1.012 -2.399 16.649 1.00 81.31 97 ASP A N 1
ATOM 737 C CA . ASP A 1 97 ? -0.127 -1.773 15.673 1.00 81.31 97 ASP A CA 1
ATOM 738 C C . ASP A 1 97 ? -0.343 -2.325 14.258 1.00 81.31 97 ASP A C 1
ATOM 740 O O . ASP A 1 97 ? -0.871 -3.423 14.048 1.00 81.31 97 ASP A O 1
ATOM 744 N N . TRP A 1 98 ? 0.112 -1.549 13.274 1.00 83.00 98 TRP A N 1
ATOM 745 C CA . TRP A 1 98 ? 0.207 -1.970 11.880 1.00 83.00 98 TRP A CA 1
ATOM 746 C C . TRP A 1 98 ? 1.568 -2.606 11.620 1.00 83.00 98 TRP A C 1
ATOM 748 O O . TRP A 1 98 ? 2.601 -1.945 11.731 1.00 83.00 98 TRP A O 1
ATOM 758 N N . ILE A 1 99 ? 1.562 -3.880 11.245 1.00 88.38 99 ILE A N 1
ATOM 759 C CA . ILE A 1 99 ? 2.766 -4.670 11.003 1.00 88.38 99 ILE A CA 1
ATOM 760 C C . ILE A 1 99 ? 2.930 -4.870 9.503 1.00 88.38 99 ILE A C 1
ATOM 762 O O . ILE A 1 99 ? 2.029 -5.396 8.855 1.00 88.38 99 ILE A O 1
ATOM 766 N N . GLU A 1 100 ? 4.071 -4.465 8.944 1.00 90.06 100 GLU A N 1
ATOM 767 C CA . GLU A 1 100 ? 4.425 -4.834 7.572 1.00 90.06 100 GLU A CA 1
ATOM 768 C C . GLU A 1 100 ? 4.588 -6.356 7.498 1.00 90.06 100 GLU A C 1
ATOM 770 O O . GLU A 1 100 ? 5.429 -6.939 8.176 1.00 90.06 100 GLU A O 1
ATOM 775 N N . THR A 1 101 ? 3.756 -7.001 6.690 1.00 94.12 101 THR A N 1
ATOM 776 C CA . THR A 1 101 ? 3.749 -8.460 6.508 1.00 94.12 101 THR A CA 1
ATOM 777 C C . THR A 1 101 ? 4.448 -8.874 5.226 1.00 94.12 101 THR A C 1
ATOM 779 O O . THR A 1 101 ? 4.986 -9.977 5.140 1.00 94.12 101 THR A O 1
ATOM 782 N N . GLN A 1 102 ? 4.445 -7.996 4.223 1.00 92.44 102 GLN A N 1
ATOM 783 C CA . GLN A 1 102 ? 5.025 -8.290 2.928 1.00 92.44 102 GLN A CA 1
ATOM 784 C C . GLN A 1 102 ? 5.420 -7.015 2.194 1.00 92.44 102 GLN A C 1
ATOM 786 O O . GLN A 1 102 ? 4.703 -6.013 2.207 1.00 92.44 102 GLN A O 1
ATOM 791 N N . LYS A 1 103 ? 6.523 -7.114 1.454 1.00 89.44 103 LYS A N 1
ATOM 792 C CA . LYS A 1 103 ? 6.886 -6.189 0.391 1.00 89.44 103 LYS A CA 1
ATOM 793 C C . LYS A 1 103 ? 6.701 -6.873 -0.962 1.00 89.44 103 LYS A C 1
ATOM 795 O O . LYS A 1 103 ? 7.198 -7.973 -1.191 1.00 89.44 103 LYS A O 1
ATOM 800 N N . LEU A 1 104 ? 6.008 -6.196 -1.863 1.00 90.31 104 LEU A N 1
ATOM 801 C CA . LEU A 1 104 ? 5.820 -6.577 -3.253 1.00 90.31 104 LEU A CA 1
ATOM 802 C C . LEU A 1 104 ? 6.695 -5.703 -4.147 1.00 90.31 104 LEU A C 1
ATOM 804 O O . LEU A 1 104 ? 6.680 -4.473 -4.055 1.00 90.31 104 LEU A O 1
ATOM 808 N N . THR A 1 105 ? 7.426 -6.344 -5.046 1.00 88.06 105 THR A N 1
ATOM 809 C CA . THR A 1 105 ? 8.226 -5.703 -6.090 1.00 88.06 105 THR A CA 1
ATOM 810 C C . THR A 1 105 ? 7.833 -6.271 -7.449 1.00 88.06 105 THR A C 1
ATOM 812 O O . THR A 1 105 ? 7.030 -7.201 -7.549 1.00 88.06 105 THR A O 1
ATOM 815 N N . ASN A 1 106 ? 8.374 -5.698 -8.523 1.00 85.06 106 ASN A N 1
ATOM 816 C CA . ASN A 1 106 ? 8.146 -6.228 -9.859 1.00 85.06 106 ASN A CA 1
ATOM 817 C C . ASN A 1 106 ? 8.662 -7.685 -9.951 1.00 85.06 106 ASN A C 1
ATOM 819 O O . ASN A 1 106 ? 9.851 -7.912 -9.714 1.00 85.06 106 ASN A O 1
ATOM 823 N N . PRO A 1 107 ? 7.815 -8.666 -10.325 1.00 84.94 107 PRO A N 1
ATOM 824 C CA . PRO A 1 107 ? 8.206 -10.078 -10.380 1.00 84.94 107 PRO A CA 1
ATOM 825 C C . PRO A 1 107 ? 9.269 -10.377 -11.446 1.00 84.94 107 PRO A C 1
ATOM 827 O O . PRO A 1 107 ? 9.935 -11.404 -11.377 1.00 84.94 107 PRO A O 1
ATOM 830 N N . LEU A 1 108 ? 9.450 -9.482 -12.422 1.00 85.25 108 LEU A N 1
ATOM 831 C CA . LEU A 1 108 ? 10.499 -9.571 -13.440 1.00 85.25 108 LEU A CA 1
ATOM 832 C C . LEU A 1 108 ? 11.823 -8.928 -12.988 1.00 85.25 108 LEU A C 1
ATOM 834 O O . LEU A 1 108 ? 12.776 -8.861 -13.763 1.00 85.25 108 LEU A O 1
ATOM 838 N N . GLY A 1 109 ? 11.889 -8.442 -11.746 1.00 79.69 109 GLY A N 1
ATOM 839 C CA . GLY A 1 109 ? 13.062 -7.805 -11.162 1.00 79.69 109 GLY A CA 1
ATOM 840 C C . GLY A 1 109 ? 13.144 -6.296 -11.406 1.00 79.69 109 GLY A C 1
ATOM 841 O O . GLY A 1 109 ? 12.155 -5.603 -11.651 1.00 79.69 109 GLY A O 1
ATOM 842 N N . ASN A 1 110 ? 14.363 -5.774 -11.294 1.00 78.75 110 ASN A N 1
ATOM 843 C CA . ASN A 1 110 ? 14.674 -4.347 -11.250 1.00 78.75 110 ASN A CA 1
ATOM 844 C C . ASN A 1 110 ? 14.591 -3.681 -12.638 1.00 78.75 110 ASN A C 1
ATOM 846 O O . ASN A 1 110 ? 15.601 -3.444 -13.303 1.00 78.75 110 ASN A O 1
ATOM 850 N N . ILE A 1 111 ? 13.370 -3.370 -13.080 1.00 79.75 111 ILE A N 1
ATOM 851 C CA . ILE A 1 111 ? 13.100 -2.682 -14.349 1.00 79.75 111 ILE A CA 1
ATOM 852 C C . ILE A 1 111 ? 13.020 -1.173 -14.112 1.00 79.75 111 ILE A C 1
ATOM 854 O O . ILE A 1 111 ? 12.137 -0.684 -13.404 1.00 79.75 111 ILE A O 1
ATOM 858 N N . ASN A 1 112 ? 13.929 -0.415 -14.732 1.00 79.00 112 ASN A N 1
ATOM 859 C CA . ASN A 1 112 ? 13.952 1.045 -14.627 1.00 79.00 112 ASN A CA 1
ATOM 860 C C . ASN A 1 112 ? 12.603 1.657 -15.023 1.00 79.00 112 ASN A C 1
ATOM 862 O O . ASN A 1 112 ? 12.047 1.335 -16.069 1.00 79.00 112 ASN A O 1
ATOM 866 N N . SER A 1 113 ? 12.110 2.581 -14.197 1.00 77.50 113 SER A N 1
ATOM 867 C CA . SER A 1 113 ? 10.831 3.274 -14.400 1.00 77.50 113 SER A CA 1
ATOM 868 C C . SER A 1 113 ? 9.587 2.378 -14.414 1.00 77.50 113 SER A C 1
ATOM 870 O O . SER A 1 113 ? 8.533 2.836 -14.850 1.00 77.50 113 SER A O 1
ATOM 872 N N . ALA A 1 114 ? 9.667 1.144 -13.901 1.00 82.88 114 ALA A N 1
ATOM 873 C CA . ALA A 1 114 ? 8.505 0.265 -13.769 1.00 82.88 114 ALA A CA 1
ATOM 874 C C . ALA A 1 114 ? 7.423 0.826 -12.837 1.00 82.88 114 ALA A C 1
ATOM 876 O O . ALA A 1 114 ? 6.244 0.546 -13.043 1.00 82.88 114 ALA A O 1
ATOM 877 N N . ARG A 1 115 ? 7.809 1.632 -11.837 1.00 85.00 115 ARG A N 1
ATOM 878 C CA . ARG A 1 115 ? 6.888 2.308 -10.913 1.00 85.00 115 ARG A CA 1
ATOM 879 C C . ARG A 1 115 ? 5.884 1.357 -10.250 1.00 85.00 115 ARG A C 1
ATOM 881 O O . ARG A 1 115 ? 4.709 1.692 -10.104 1.00 85.00 115 AR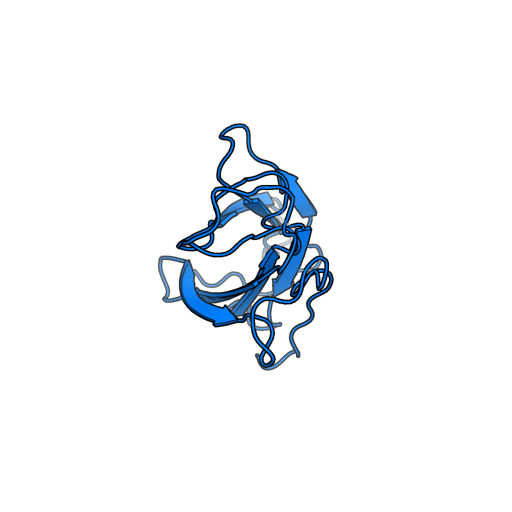G A O 1
ATOM 888 N N . TYR A 1 116 ? 6.329 0.170 -9.840 1.00 87.88 116 TYR A N 1
ATOM 889 C CA . TYR A 1 116 ? 5.464 -0.790 -9.153 1.00 87.88 116 TYR A CA 1
ATOM 890 C C . TYR A 1 116 ? 4.812 -0.153 -7.910 1.00 87.88 116 TYR A C 1
ATOM 892 O O . TYR A 1 116 ? 5.462 0.592 -7.183 1.00 87.88 116 TYR A O 1
ATOM 900 N N . GLY A 1 117 ? 3.517 -0.389 -7.681 1.00 87.81 117 GLY A N 1
ATOM 901 C CA . GLY A 1 117 ? 2.761 0.288 -6.615 1.00 87.81 117 GLY A CA 1
ATOM 902 C C . GLY A 1 117 ? 2.296 1.715 -6.950 1.00 87.81 117 GLY A C 1
ATOM 903 O O . GLY A 1 117 ? 1.840 2.438 -6.066 1.00 87.81 117 GLY A O 1
ATOM 904 N N . TYR A 1 118 ? 2.367 2.153 -8.212 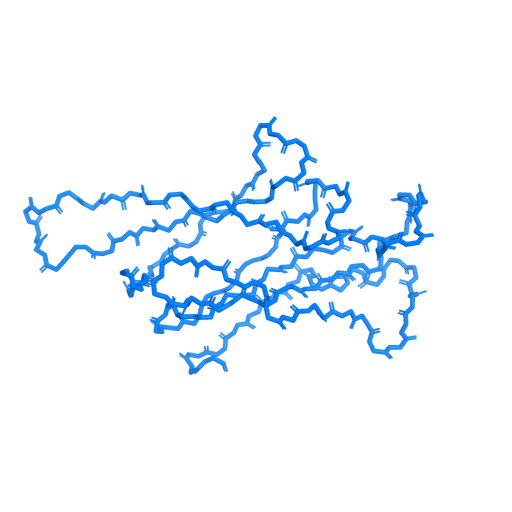1.00 88.50 118 TYR A N 1
ATOM 905 C CA . TYR A 1 118 ? 1.819 3.455 -8.628 1.00 88.50 118 TYR A CA 1
ATOM 906 C C . TYR A 1 118 ? 0.320 3.597 -8.328 1.00 88.50 118 TYR A C 1
ATOM 908 O O . TYR A 1 118 ? -0.132 4.645 -7.872 1.00 88.50 118 TYR A O 1
ATOM 916 N N . SER A 1 119 ? -0.440 2.521 -8.517 1.00 89.38 119 SER A N 1
ATOM 917 C CA . SER A 1 119 ? -1.828 2.408 -8.079 1.00 89.38 119 SER A CA 1
ATOM 918 C C . SER A 1 119 ? -2.006 1.086 -7.351 1.00 89.38 119 SER A C 1
ATOM 920 O O . SER A 1 119 ? -1.478 0.066 -7.794 1.00 89.38 119 SER A O 1
ATOM 922 N N . VAL A 1 120 ? -2.738 1.112 -6.2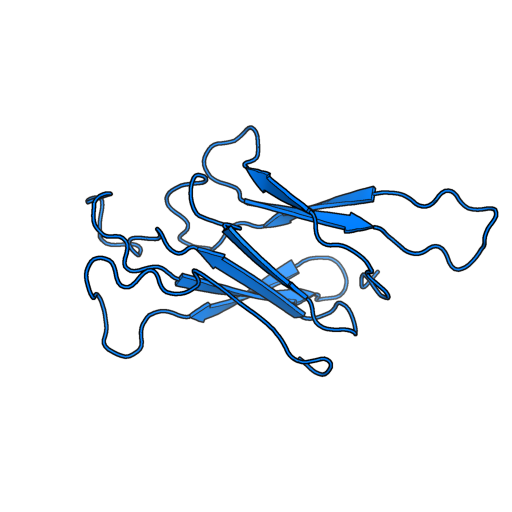42 1.00 88.31 120 VAL A N 1
ATOM 923 C CA . VAL A 1 120 ? -3.076 -0.077 -5.462 1.00 88.31 120 VAL A CA 1
ATOM 924 C C . VAL A 1 120 ? -4.564 -0.064 -5.151 1.00 88.31 120 VAL A C 1
ATOM 926 O O . VAL A 1 120 ? -5.166 0.989 -4.934 1.00 88.31 120 VAL A O 1
ATOM 929 N N . THR A 1 121 ? -5.146 -1.253 -5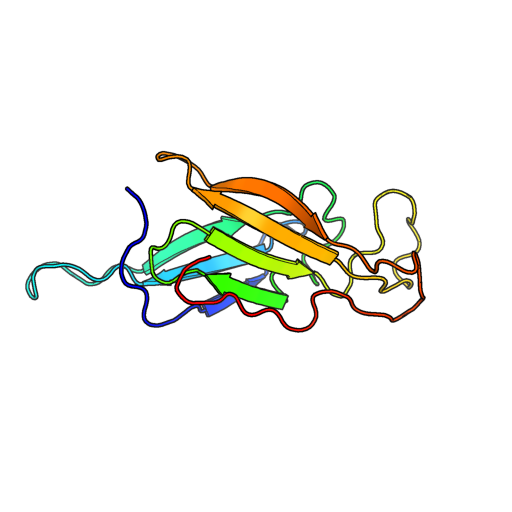.134 1.00 90.06 121 THR A N 1
ATOM 930 C CA . THR A 1 121 ? -6.493 -1.522 -4.647 1.00 90.06 121 THR A CA 1
ATOM 931 C C . THR A 1 121 ? -6.450 -2.848 -3.900 1.00 90.06 121 THR A C 1
ATOM 933 O O . THR A 1 121 ? -5.595 -3.687 -4.182 1.00 90.06 121 THR A O 1
ATOM 936 N N . ILE A 1 122 ? -7.341 -3.008 -2.934 1.00 86.56 122 ILE A N 1
ATOM 937 C CA . ILE A 1 122 ? -7.542 -4.248 -2.194 1.00 86.56 122 ILE A CA 1
ATOM 938 C C . ILE A 1 122 ? -9.033 -4.558 -2.255 1.00 86.56 122 ILE A C 1
ATOM 940 O O . ILE A 1 122 ? -9.855 -3.636 -2.303 1.00 86.56 122 ILE A O 1
ATOM 944 N N . ASN A 1 123 ? -9.380 -5.839 -2.352 1.00 84.31 123 ASN A N 1
ATOM 945 C CA . ASN A 1 123 ? -10.782 -6.229 -2.380 1.00 84.31 123 ASN A CA 1
ATOM 946 C C . ASN A 1 123 ? -11.398 -6.053 -0.970 1.00 84.31 123 ASN A C 1
ATOM 948 O O . ASN A 1 123 ? -10.707 -5.742 0.003 1.00 84.31 123 ASN A O 1
ATOM 952 N N . GLY A 1 124 ? -12.719 -6.213 -0.858 1.00 72.38 124 GLY A N 1
ATOM 953 C CA . GLY A 1 124 ? -13.410 -6.043 0.424 1.00 72.38 124 GLY A CA 1
ATOM 954 C C . GLY A 1 124 ? -12.991 -7.050 1.502 1.00 72.38 124 GLY A C 1
ATOM 955 O O . GLY A 1 124 ? -13.071 -6.717 2.684 1.00 72.38 124 GLY A O 1
ATOM 956 N N . ASP A 1 125 ? -12.512 -8.223 1.091 1.00 75.94 125 ASP A N 1
ATOM 957 C CA . ASP A 1 125 ? -12.205 -9.364 1.956 1.00 75.94 125 ASP A CA 1
ATOM 958 C C . ASP A 1 125 ? -10.718 -9.434 2.363 1.00 75.94 125 ASP A C 1
ATOM 960 O O . ASP A 1 125 ? -10.363 -10.245 3.218 1.00 75.94 125 ASP A O 1
ATOM 964 N N . GLY A 1 126 ? -9.870 -8.567 1.794 1.00 64.94 126 GLY A N 1
ATOM 965 C CA . GLY A 1 126 ? -8.412 -8.592 1.940 1.00 64.94 126 GLY A CA 1
ATOM 966 C C . GLY A 1 126 ? -7.731 -9.296 0.774 1.00 64.94 126 GLY A C 1
ATOM 967 O O . GLY A 1 126 ? -7.360 -10.475 0.949 1.00 64.94 126 GLY A O 1
#

Foldseek 3Di:
DQQADFDDWDWDFDPDFFKTKTKTFRDDPDPPDDGDIDIDIDGDPQRPTRVFWQLEKEAANRRFKIKIWRQQGQPNPDPPSQFRQIKIWIWGDPPPDTDTPDIGTDPVPRDGSNRPRNYDYDYNVD

Nearest PDB structures (foldseek):
  5i5i-assembly1_B  TM=4.986E-01  e=5.404E-01  Shewanella denitrificans OS217
  7aq0-assembly1_A  TM=5.569E-01  e=6.722E+00  Stutzerimonas stutzeri
  6dv5-assembly1_U  TM=5.572E-01  e=9.950E+00  Homo sapiens
  5hfu-assembly1_A  TM=3.598E-01  e=8.410E+00  Homo sapiens

Secondary structure (DSSP, 8-state):
--------EEEEE-SSTT-EEEEEEPPPSSTTS--PEEEEEE--TT---TTTTTSEEEE-TTSSEEEEEETT---TT---TT---BEEEEEEE-SSSEEEEEEE--TT---TT--BTSS----TT-

pLDDT: mean 70.58, std 15.53, range [36.56, 94.12]